Protein AF-A0A937BBV3-F1 (afdb_monomer)

Foldseek 3Di:
DVVVVVVVVVVVVVVVVVVVVVVVVVVVVVCVVCVVVVVVVVVVVCCCVPPNPNVVVVVCCVPPPVNVVVVVCVVVPPNVVVVPDDD

Radius of gyration: 30.43 Å; Cα contacts (8 Å, |Δi|>4): 12; chains: 1; bounding box: 70×35×81 Å

Mean predicted aligned error: 13.48 Å

Solvent-accessible surface area (backbone atoms only — not comparable to full-atom values): 4940 Å² total; per-residue (Å²): 114,72,68,59,52,53,54,52,51,52,53,50,52,52,50,51,53,52,50,50,55,51,51,56,51,49,52,55,49,51,51,61,74,41,40,68,60,52,49,53,52,52,49,52,53,50,43,56,73,77,36,42,74,63,44,55,50,49,57,52,61,72,72,32,64,69,57,51,50,51,53,51,41,69,70,32,60,67,62,44,53,61,70,69,51,84,132

Structure (mmCIF, N/CA/C/O backbone):
data_AF-A0A937BBV3-F1
#
_entry.id   AF-A0A937BBV3-F1
#
loop_
_atom_site.group_PDB
_atom_site.id
_atom_site.type_symbol
_atom_site.label_atom_id
_atom_site.label_alt_id
_atom_site.label_comp_id
_atom_site.label_asym_id
_atom_site.label_entity_id
_atom_site.label_seq_id
_atom_site.pdbx_PDB_ins_code
_atom_site.Cartn_x
_atom_site.Cartn_y
_atom_site.Cartn_z
_atom_site.occupancy
_atom_site.B_iso_or_equiv
_atom_site.auth_seq_id
_atom_site.auth_comp_id
_atom_site.auth_asym_id
_atom_site.auth_atom_id
_atom_s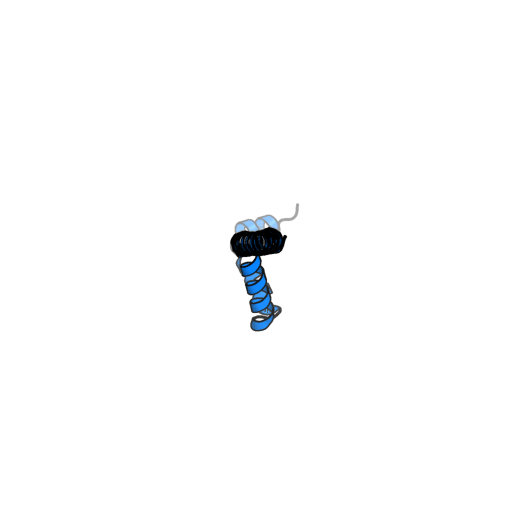ite.pdbx_PDB_model_num
ATOM 1 N N . MET A 1 1 ? 34.925 -4.112 -50.290 1.00 61.84 1 MET A N 1
ATOM 2 C CA . MET A 1 1 ? 33.492 -4.341 -49.969 1.00 61.84 1 MET A CA 1
ATOM 3 C C . MET A 1 1 ? 33.252 -5.120 -48.661 1.00 61.84 1 MET A C 1
ATOM 5 O O . MET A 1 1 ? 32.561 -4.599 -47.796 1.00 61.84 1 MET A O 1
ATOM 9 N N . LYS A 1 2 ? 33.854 -6.306 -48.441 1.00 66.94 2 LYS A N 1
ATOM 10 C CA . LYS A 1 2 ? 33.653 -7.128 -47.216 1.00 66.94 2 LYS A CA 1
ATOM 11 C C . LYS A 1 2 ? 34.010 -6.432 -45.881 1.00 66.94 2 LYS A C 1
ATOM 13 O O . LYS A 1 2 ? 33.306 -6.608 -44.893 1.00 66.94 2 LYS A O 1
ATOM 18 N N . SER A 1 3 ? 35.056 -5.598 -45.858 1.00 71.69 3 SER A N 1
ATOM 19 C CA . SER A 1 3 ? 35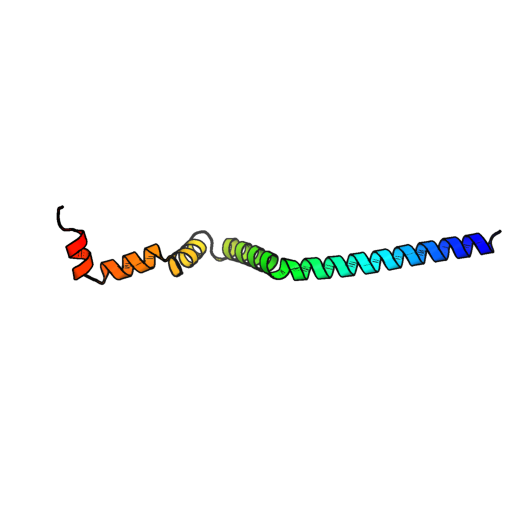.498 -4.848 -44.662 1.00 71.69 3 SER A CA 1
ATOM 20 C C . SER A 1 3 ? 34.449 -3.846 -44.146 1.00 71.69 3 SER A C 1
ATOM 22 O O . SER A 1 3 ? 34.196 -3.767 -42.944 1.00 71.69 3 SER A O 1
ATOM 24 N N . LEU A 1 4 ? 33.762 -3.143 -45.052 1.00 78.50 4 LEU A N 1
ATOM 25 C CA . LEU A 1 4 ? 32.731 -2.157 -44.701 1.00 78.50 4 LEU A CA 1
ATOM 26 C C . LEU A 1 4 ? 31.463 -2.822 -44.153 1.00 78.50 4 LEU A C 1
ATOM 28 O O . LEU A 1 4 ? 30.874 -2.333 -43.193 1.00 78.50 4 LEU A O 1
ATOM 32 N N . LEU A 1 5 ? 31.080 -3.977 -44.705 1.00 78.50 5 LEU A N 1
ATOM 33 C CA . LEU A 1 5 ? 29.970 -4.781 -44.189 1.00 78.50 5 LEU A CA 1
ATOM 34 C C . LEU A 1 5 ? 30.249 -5.308 -42.778 1.00 78.50 5 LEU A C 1
ATOM 36 O O . LEU A 1 5 ? 29.373 -5.218 -41.923 1.00 78.50 5 LEU A O 1
ATOM 40 N N . LYS A 1 6 ? 31.472 -5.782 -42.507 1.00 79.75 6 LYS A N 1
ATOM 41 C CA . LYS A 1 6 ? 31.864 -6.256 -41.171 1.00 79.75 6 LYS A CA 1
ATOM 42 C C . LYS A 1 6 ? 31.840 -5.121 -40.140 1.00 79.75 6 LYS A C 1
ATOM 44 O O . LYS A 1 6 ? 31.283 -5.302 -39.061 1.00 79.75 6 LYS A O 1
ATOM 49 N N . LYS A 1 7 ? 32.345 -3.934 -40.502 1.00 82.50 7 LYS A N 1
ATOM 50 C CA . LYS A 1 7 ? 32.246 -2.719 -39.670 1.00 82.50 7 LYS A CA 1
ATOM 51 C C . LYS A 1 7 ? 30.791 -2.319 -39.405 1.00 82.50 7 LYS A C 1
ATOM 53 O O . LYS A 1 7 ? 30.444 -2.006 -38.273 1.00 82.50 7 LYS A O 1
ATOM 58 N N . ARG A 1 8 ? 29.923 -2.394 -40.420 1.00 84.12 8 ARG A N 1
ATOM 59 C CA . ARG A 1 8 ? 28.495 -2.060 -40.293 1.00 84.12 8 ARG A CA 1
ATOM 60 C C . ARG A 1 8 ? 27.725 -3.050 -39.414 1.00 84.12 8 ARG A C 1
ATOM 62 O O . ARG A 1 8 ? 26.863 -2.628 -38.652 1.00 84.12 8 ARG A O 1
ATOM 69 N N . ILE A 1 9 ? 28.029 -4.347 -39.503 1.00 83.88 9 ILE A N 1
ATOM 70 C CA . ILE A 1 9 ? 27.441 -5.374 -38.624 1.00 83.88 9 ILE A CA 1
ATOM 71 C C . ILE A 1 9 ? 27.904 -5.152 -37.185 1.00 83.88 9 ILE A C 1
ATOM 73 O O . ILE A 1 9 ? 27.071 -5.101 -36.288 1.00 83.88 9 ILE A O 1
ATOM 77 N N . HIS A 1 10 ? 29.203 -4.939 -36.973 1.00 85.25 10 HIS A N 1
ATOM 78 C CA . HIS A 1 10 ? 29.752 -4.664 -35.648 1.00 85.25 10 HIS A CA 1
ATOM 79 C C . HIS A 1 10 ? 29.121 -3.419 -35.002 1.00 85.25 10 HIS A C 1
ATOM 81 O O . HIS A 1 10 ? 28.705 -3.475 -33.850 1.00 85.25 10 HIS A O 1
ATOM 87 N N . TRP A 1 11 ? 28.953 -2.332 -35.763 1.00 85.69 11 TRP A N 1
ATOM 88 C CA . TRP A 1 11 ? 28.298 -1.114 -35.275 1.00 85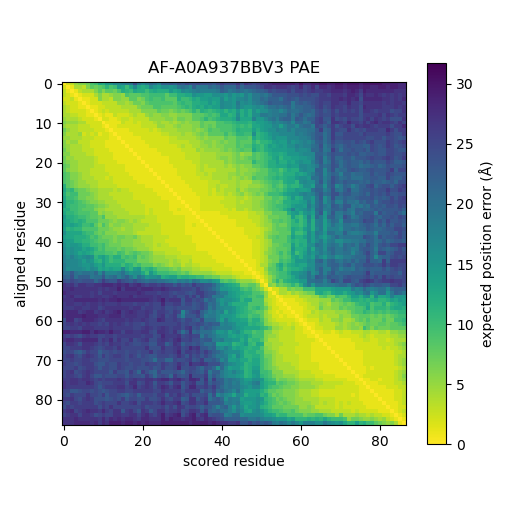.69 11 TRP A CA 1
ATOM 89 C C . TRP A 1 11 ? 26.838 -1.352 -34.865 1.00 85.69 11 TRP A C 1
ATOM 91 O O . TRP A 1 11 ? 26.396 -0.858 -33.832 1.00 85.69 11 TRP A O 1
ATOM 101 N N . ARG A 1 12 ? 26.092 -2.158 -35.632 1.00 89.69 12 ARG A N 1
ATOM 102 C CA . ARG A 1 12 ? 24.706 -2.517 -35.294 1.00 89.69 12 ARG A CA 1
ATOM 103 C C . ARG A 1 12 ? 24.616 -3.399 -34.053 1.00 89.69 12 ARG A C 1
ATOM 105 O O . ARG A 1 12 ? 23.733 -3.176 -33.238 1.00 89.69 12 ARG A O 1
ATOM 112 N N . VAL A 1 13 ? 25.518 -4.368 -33.899 1.00 91.56 13 VAL A N 1
ATOM 113 C CA . VAL A 1 13 ? 25.580 -5.207 -32.690 1.00 91.56 13 VAL A CA 1
ATOM 114 C C . VAL A 1 13 ? 25.860 -4.335 -31.467 1.00 91.56 13 VAL A C 1
ATOM 116 O O . VAL A 1 13 ? 25.114 -4.397 -30.498 1.00 91.56 13 VAL A O 1
ATOM 119 N N . HIS A 1 14 ? 26.831 -3.425 -31.564 1.00 93.06 14 HIS A N 1
ATOM 120 C CA . HIS A 1 14 ? 27.133 -2.481 -30.491 1.00 93.06 14 HIS A CA 1
ATOM 121 C C . HIS A 1 14 ? 25.937 -1.579 -30.135 1.00 93.06 14 HIS A C 1
ATOM 123 O O . HIS A 1 14 ? 25.653 -1.365 -28.962 1.00 93.06 14 HIS A O 1
ATOM 129 N N . GLN A 1 15 ? 25.196 -1.075 -31.128 1.00 93.06 15 GLN A N 1
ATOM 130 C CA . GLN A 1 15 ? 23.975 -0.292 -30.889 1.00 93.06 15 GLN A CA 1
ATOM 131 C C . GLN A 1 15 ? 22.890 -1.107 -30.174 1.00 93.06 15 GLN A C 1
ATOM 133 O O . GLN A 1 15 ? 22.242 -0.599 -29.261 1.00 93.06 15 GLN A O 1
ATOM 138 N N . VAL A 1 16 ? 22.705 -2.374 -30.555 1.00 94.75 16 VAL A N 1
ATOM 139 C CA . VAL A 1 16 ? 21.759 -3.277 -29.884 1.00 94.75 16 VAL A CA 1
ATOM 140 C C . VAL A 1 16 ? 22.166 -3.504 -28.430 1.00 94.75 16 VAL A C 1
ATOM 142 O O . VAL A 1 16 ? 21.307 -3.467 -27.552 1.00 94.75 16 VAL A O 1
ATOM 145 N N . ASP A 1 17 ? 23.454 -3.687 -28.156 1.00 96.12 17 ASP A N 1
ATOM 146 C CA . ASP A 1 17 ? 23.944 -3.887 -26.791 1.00 96.12 17 ASP A CA 1
ATOM 147 C C . ASP A 1 17 ? 23.791 -2.621 -25.933 1.00 96.12 17 ASP A C 1
ATOM 149 O O . ASP A 1 17 ? 23.375 -2.708 -24.777 1.00 96.12 17 ASP A O 1
ATOM 153 N N . GLN A 1 18 ? 24.011 -1.433 -26.508 1.00 95.94 18 GLN A N 1
ATOM 154 C CA . GLN A 1 18 ? 23.733 -0.163 -25.828 1.00 95.94 18 GLN A CA 1
ATOM 155 C C . GLN A 1 18 ? 22.244 0.008 -25.504 1.00 95.94 18 GLN A C 1
ATOM 157 O O . GLN A 1 18 ? 21.901 0.390 -24.386 1.00 95.94 18 GLN A O 1
ATOM 162 N N . LEU A 1 19 ? 21.351 -0.312 -26.445 1.00 94.81 19 LEU A N 1
ATOM 163 C CA . LEU A 1 19 ? 19.905 -0.245 -26.212 1.00 94.81 19 LEU A CA 1
ATOM 164 C C . LEU A 1 19 ? 19.463 -1.229 -25.126 1.00 94.81 19 LEU A C 1
ATOM 166 O O . LEU A 1 19 ? 18.670 -0.861 -24.262 1.00 94.81 19 LEU A O 1
ATOM 170 N N . LYS A 1 20 ? 20.009 -2.450 -25.115 1.00 95.88 20 LYS A N 1
ATOM 171 C CA . LYS A 1 20 ? 19.750 -3.423 -24.044 1.00 95.88 20 LYS A CA 1
ATOM 172 C C . LYS A 1 20 ? 20.165 -2.880 -22.680 1.00 95.88 20 LYS A C 1
ATOM 174 O O . LYS A 1 20 ? 19.384 -2.971 -21.741 1.00 95.88 20 LYS A O 1
ATOM 179 N N . ALA A 1 21 ? 21.352 -2.283 -22.576 1.00 96.12 21 ALA A N 1
ATOM 180 C CA . ALA A 1 21 ? 21.829 -1.713 -21.318 1.00 96.12 21 ALA A CA 1
ATOM 181 C C . ALA A 1 21 ? 20.908 -0.594 -20.801 1.00 96.12 21 ALA A C 1
ATOM 183 O O . ALA A 1 21 ? 20.618 -0.537 -19.606 1.00 96.12 21 ALA A O 1
ATOM 184 N N . VAL A 1 22 ? 20.406 0.261 -21.698 1.00 96.06 22 VAL A N 1
ATOM 185 C CA . VAL A 1 22 ? 19.424 1.299 -21.347 1.00 96.06 22 VAL A CA 1
ATOM 186 C C . VAL A 1 22 ? 18.120 0.670 -20.860 1.00 96.06 22 VAL A C 1
ATOM 188 O O . VAL A 1 22 ? 17.632 1.046 -19.801 1.00 96.06 22 VAL A O 1
ATOM 191 N N . VAL A 1 23 ? 17.587 -0.322 -21.576 1.00 95.88 23 VAL A N 1
ATOM 192 C CA . VAL A 1 23 ? 16.340 -1.002 -21.192 1.00 95.88 23 VAL A CA 1
ATOM 193 C C . VAL A 1 23 ? 16.454 -1.660 -19.815 1.00 95.88 23 VAL A C 1
ATOM 195 O O . VAL A 1 23 ? 15.549 -1.511 -19.000 1.00 95.88 23 VAL A O 1
ATOM 198 N N . GLU A 1 24 ? 17.551 -2.358 -19.526 1.00 95.88 24 GLU A N 1
ATOM 199 C CA . GLU A 1 24 ? 17.745 -2.999 -18.219 1.00 95.88 24 GLU A CA 1
ATOM 200 C C . GLU A 1 24 ? 17.878 -1.975 -17.085 1.00 95.88 24 GLU A C 1
ATOM 202 O O . GLU A 1 24 ? 17.304 -2.158 -16.009 1.00 95.88 24 GLU A O 1
ATOM 207 N N . LYS A 1 25 ? 18.559 -0.851 -17.337 1.00 96.00 25 LYS A N 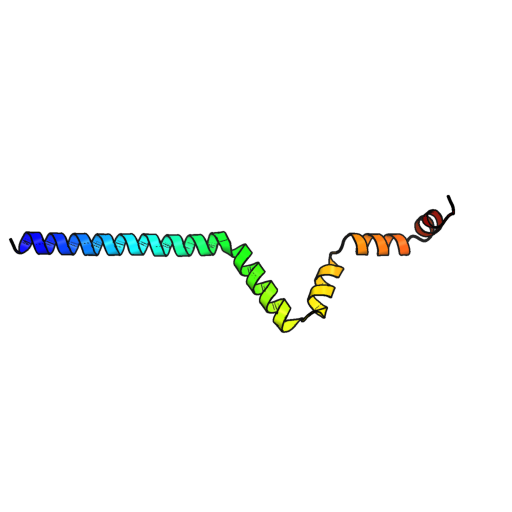1
ATOM 208 C CA . LYS A 1 25 ? 18.637 0.255 -16.378 1.00 96.00 25 LYS A CA 1
ATOM 209 C C . LYS A 1 25 ? 17.259 0.858 -16.097 1.00 96.00 25 LYS A C 1
ATOM 211 O O . LYS A 1 25 ? 16.914 1.063 -14.934 1.00 96.00 25 LYS A O 1
ATOM 216 N N . GLU A 1 26 ? 16.480 1.131 -17.141 1.00 95.81 26 GLU A N 1
ATOM 217 C CA . GLU A 1 26 ? 15.137 1.695 -16.997 1.00 95.81 26 GLU A CA 1
ATOM 218 C C . GLU A 1 26 ? 14.219 0.733 -16.245 1.00 95.81 26 GLU A C 1
ATOM 220 O O . GLU A 1 26 ? 13.571 1.148 -15.290 1.00 95.81 26 GLU A O 1
ATOM 225 N N . LYS A 1 27 ? 14.235 -0.567 -16.566 1.00 93.62 27 LYS A N 1
ATOM 226 C CA . LYS A 1 27 ? 13.483 -1.582 -15.808 1.00 93.62 27 LYS A CA 1
ATOM 227 C C . LYS A 1 27 ? 13.809 -1.542 -14.315 1.00 93.62 27 LYS A C 1
ATOM 229 O O . LYS A 1 27 ? 12.896 -1.501 -13.495 1.00 93.62 27 LYS A O 1
ATOM 234 N N . ALA A 1 28 ? 15.093 -1.525 -13.959 1.00 93.19 28 ALA A N 1
ATOM 235 C CA . ALA A 1 28 ? 15.513 -1.465 -12.561 1.00 93.19 28 ALA A CA 1
ATOM 236 C C . ALA A 1 28 ? 15.053 -0.167 -11.873 1.00 93.19 28 ALA A C 1
ATOM 238 O O . ALA A 1 28 ? 14.596 -0.198 -10.729 1.00 93.19 28 ALA A O 1
ATOM 239 N N . SER A 1 29 ? 15.122 0.966 -12.578 1.00 94.50 29 SER A N 1
ATOM 240 C CA . SER A 1 29 ? 14.623 2.247 -12.074 1.00 94.50 29 SER A CA 1
ATOM 241 C C . SER A 1 29 ? 13.108 2.242 -11.870 1.00 94.50 29 SER A C 1
ATOM 243 O O . SER A 1 29 ? 12.643 2.718 -10.840 1.00 94.50 29 SER A O 1
ATOM 245 N N . GLN A 1 30 ? 12.342 1.666 -12.799 1.00 93.94 30 GLN A N 1
ATOM 246 C CA . GLN A 1 30 ? 10.884 1.549 -12.698 1.00 93.94 30 GLN A CA 1
ATOM 247 C C . GLN A 1 30 ? 10.475 0.677 -11.506 1.00 93.94 30 GLN A C 1
ATOM 249 O O . GLN A 1 30 ? 9.630 1.078 -10.711 1.00 93.94 30 GLN A O 1
ATOM 254 N N . VAL A 1 31 ? 11.128 -0.472 -11.304 1.00 92.19 31 VAL A N 1
ATOM 255 C CA . VAL A 1 31 ? 10.875 -1.320 -10.125 1.00 92.19 31 VAL A CA 1
ATOM 256 C C . VAL A 1 31 ? 11.139 -0.5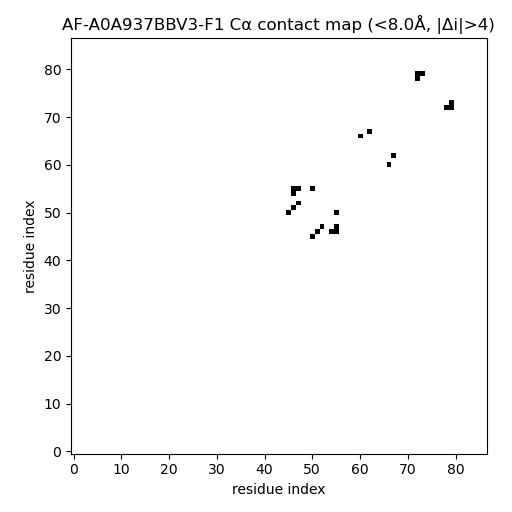54 -8.829 1.00 92.19 31 VAL A C 1
ATOM 258 O O . 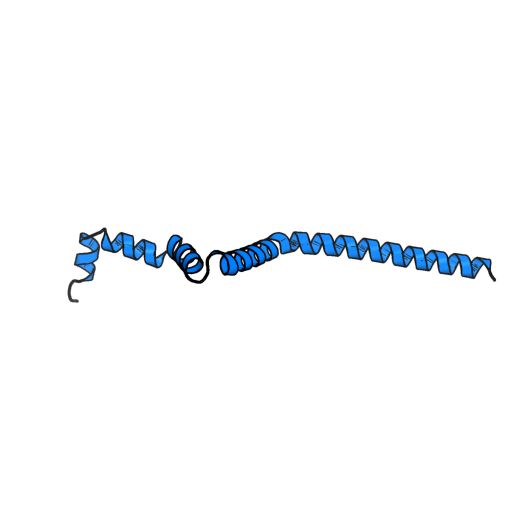VAL A 1 31 ? 10.327 -0.618 -7.912 1.00 92.19 31 VAL A O 1
ATOM 261 N N . LYS A 1 32 ? 12.232 0.212 -8.759 1.00 93.81 32 LYS A N 1
ATOM 262 C CA . LYS A 1 32 ? 12.551 1.026 -7.580 1.00 93.81 32 LYS A CA 1
ATOM 263 C C . LYS A 1 32 ? 11.561 2.178 -7.377 1.00 93.81 32 LYS A C 1
ATOM 265 O O . LYS A 1 32 ? 11.162 2.457 -6.254 1.00 93.81 32 LYS A O 1
ATOM 270 N N . GLN A 1 33 ? 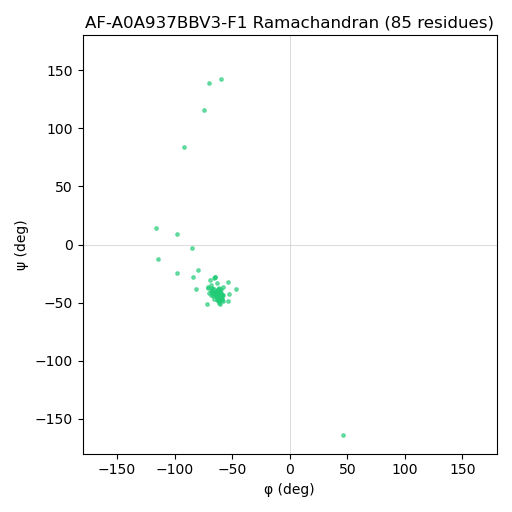11.151 2.841 -8.456 1.00 96.44 33 GLN A N 1
ATOM 271 C CA . GLN A 1 33 ? 10.172 3.929 -8.423 1.00 96.44 33 GLN A CA 1
ATOM 272 C C . GLN A 1 33 ? 8.813 3.450 -7.897 1.00 96.44 33 GLN A C 1
ATOM 274 O O . GLN A 1 33 ? 8.173 4.155 -7.120 1.00 96.44 33 GLN A O 1
ATOM 279 N N . HIS A 1 34 ? 8.409 2.238 -8.279 1.00 96.00 34 HIS A N 1
ATOM 280 C CA . HIS A 1 34 ? 7.135 1.632 -7.898 1.00 96.00 34 HIS A CA 1
ATOM 281 C C . HIS A 1 34 ? 7.245 0.666 -6.710 1.00 96.00 34 HIS A C 1
ATOM 283 O O . HIS A 1 34 ? 6.268 -0.002 -6.377 1.00 96.00 34 HIS A O 1
ATOM 289 N N . GLU A 1 35 ? 8.394 0.600 -6.030 1.00 94.31 35 GLU A N 1
ATOM 290 C CA . GLU A 1 35 ? 8.653 -0.354 -4.943 1.00 94.31 35 GLU A CA 1
ATOM 291 C C . GLU A 1 35 ? 7.559 -0.306 -3.868 1.00 94.31 35 GLU A C 1
ATOM 293 O O . GLU A 1 35 ? 7.053 -1.343 -3.445 1.00 94.31 35 GLU A O 1
ATOM 298 N N . LYS A 1 36 ? 7.122 0.902 -3.494 1.00 93.44 36 LYS A N 1
ATOM 299 C CA . LYS A 1 36 ? 6.049 1.111 -2.515 1.00 93.44 36 LYS A CA 1
ATOM 300 C C . LYS A 1 36 ? 4.709 0.528 -2.974 1.00 93.44 36 LYS A C 1
ATOM 302 O O . LYS A 1 36 ? 4.022 -0.122 -2.193 1.00 93.44 36 LYS A O 1
ATOM 307 N N . GLU A 1 37 ? 4.321 0.762 -4.224 1.00 94.75 37 GLU A N 1
ATOM 308 C CA . GLU A 1 37 ? 3.058 0.260 -4.785 1.00 94.75 37 GLU A CA 1
ATOM 309 C C . GLU A 1 37 ? 3.085 -1.265 -4.926 1.00 94.75 37 GLU A C 1
ATOM 311 O O . GLU A 1 37 ? 2.103 -1.936 -4.601 1.00 94.75 37 GLU A O 1
ATOM 316 N N . ILE A 1 38 ? 4.232 -1.809 -5.343 1.00 95.75 38 ILE A N 1
ATOM 317 C CA . ILE A 1 38 ? 4.484 -3.249 -5.442 1.00 95.75 38 ILE A CA 1
ATOM 318 C C . ILE A 1 38 ? 4.377 -3.896 -4.059 1.00 95.75 38 ILE A C 1
ATOM 320 O O . ILE A 1 38 ? 3.655 -4.879 -3.904 1.00 95.75 38 ILE A O 1
ATOM 324 N N . GLN A 1 39 ? 5.035 -3.328 -3.044 1.00 94.31 39 GLN A N 1
ATOM 325 C CA . GLN A 1 39 ? 4.954 -3.816 -1.667 1.00 94.31 39 GLN A CA 1
ATOM 326 C C . GLN A 1 39 ? 3.511 -3.816 -1.168 1.00 94.31 39 GLN A C 1
ATOM 328 O O . GLN A 1 39 ? 3.043 -4.849 -0.704 1.00 94.31 39 GLN A O 1
ATOM 333 N N . GLN A 1 40 ? 2.771 -2.719 -1.348 1.00 88.81 40 GLN A N 1
ATOM 334 C CA . GLN A 1 40 ? 1.364 -2.640 -0.948 1.00 88.81 40 GLN A CA 1
ATOM 335 C C . GLN A 1 40 ? 0.473 -3.652 -1.682 1.00 88.81 40 GLN A C 1
ATOM 337 O O . GLN A 1 40 ? -0.467 -4.188 -1.096 1.00 88.81 40 GLN A O 1
ATOM 342 N N . ALA A 1 41 ? 0.729 -3.911 -2.967 1.00 93.88 41 ALA A N 1
ATOM 343 C CA . ALA A 1 41 ? -0.006 -4.918 -3.726 1.00 93.88 41 ALA A CA 1
ATOM 344 C C . ALA A 1 41 ? 0.272 -6.334 -3.203 1.00 93.88 41 ALA A C 1
ATOM 346 O O . ALA A 1 41 ? -0.670 -7.098 -3.000 1.00 93.88 41 ALA A O 1
ATOM 347 N N . ILE A 1 42 ? 1.539 -6.656 -2.922 1.00 92.19 42 ILE A N 1
ATOM 348 C CA . ILE A 1 42 ? 1.944 -7.936 -2.327 1.00 92.19 42 ILE A CA 1
ATOM 349 C C . ILE A 1 42 ? 1.347 -8.089 -0.924 1.00 92.19 42 ILE A C 1
ATOM 351 O O . ILE A 1 42 ? 0.818 -9.147 -0.602 1.00 92.19 42 ILE A O 1
ATOM 355 N N . GLU A 1 43 ? 1.375 -7.037 -0.105 1.00 85.69 43 GLU A N 1
ATOM 356 C CA . GLU A 1 43 ? 0.781 -7.034 1.234 1.00 85.69 43 GLU A CA 1
ATOM 357 C C . GLU A 1 43 ? -0.717 -7.327 1.174 1.00 85.69 43 GLU A C 1
ATOM 359 O O . GLU A 1 43 ? -1.196 -8.205 1.885 1.00 85.69 43 GLU A O 1
ATOM 364 N N . ARG A 1 44 ? -1.455 -6.657 0.279 1.00 81.56 44 ARG A N 1
ATOM 365 C CA . ARG A 1 44 ? -2.886 -6.926 0.063 1.00 81.56 44 ARG A CA 1
ATOM 366 C C . ARG A 1 44 ? -3.138 -8.367 -0.362 1.00 81.56 44 ARG A C 1
ATOM 368 O O . ARG A 1 44 ? -4.050 -8.997 0.166 1.00 81.56 44 ARG A O 1
ATOM 375 N N . GLU A 1 45 ? -2.327 -8.898 -1.271 1.00 84.44 45 GLU A N 1
ATOM 376 C CA . GLU A 1 45 ? -2.453 -10.278 -1.740 1.00 84.44 45 GLU A CA 1
ATOM 377 C C . GLU A 1 45 ? -2.200 -11.281 -0.602 1.00 84.44 45 GLU A C 1
ATOM 379 O O . GLU A 1 45 ? -2.986 -12.207 -0.404 1.00 84.44 45 GLU A O 1
ATOM 384 N N . ILE A 1 46 ? -1.157 -11.061 0.207 1.00 82.81 46 ILE A N 1
ATOM 385 C CA . ILE A 1 46 ? -0.850 -11.862 1.400 1.00 82.81 46 ILE A CA 1
ATOM 386 C C . ILE A 1 46 ? -1.998 -11.765 2.410 1.00 82.81 46 ILE A C 1
ATOM 388 O O . IL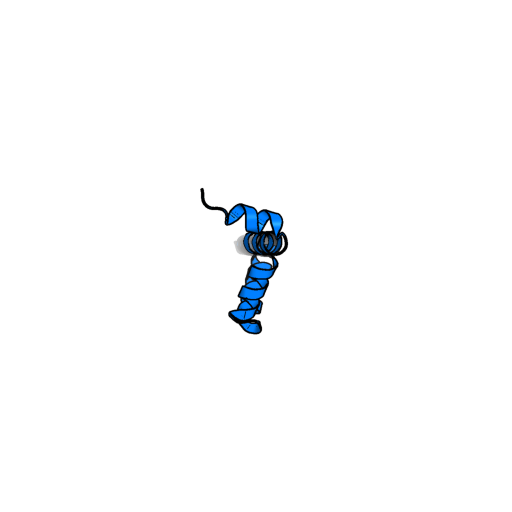E A 1 46 ? -2.491 -12.790 2.875 1.00 82.81 46 ILE A O 1
ATOM 392 N N . LEU A 1 47 ? -2.473 -10.560 2.726 1.00 73.12 47 LEU A N 1
ATOM 393 C CA . LEU A 1 47 ? -3.583 -10.361 3.657 1.00 73.12 47 LEU A CA 1
ATOM 394 C C . LEU A 1 47 ? -4.857 -11.062 3.169 1.00 73.12 47 LEU A C 1
ATOM 396 O O . LEU A 1 47 ? -5.496 -11.761 3.951 1.00 73.12 47 LEU A O 1
ATOM 400 N N . SER A 1 48 ? -5.184 -10.971 1.877 1.00 69.50 48 SER A N 1
ATOM 401 C CA . SER A 1 48 ? -6.347 -11.664 1.309 1.00 69.50 48 SER A CA 1
ATOM 402 C C . SER A 1 48 ? -6.265 -13.188 1.485 1.00 69.50 48 SER A C 1
ATOM 404 O O . SER A 1 48 ? -7.265 -13.826 1.809 1.00 69.50 48 SER A O 1
ATOM 406 N N . ARG A 1 49 ? -5.060 -13.764 1.352 1.00 72.31 49 ARG A N 1
ATOM 407 C CA . ARG A 1 49 ? -4.811 -15.213 1.414 1.00 72.31 49 ARG A CA 1
ATOM 408 C C . ARG A 1 49 ? -4.715 -15.757 2.835 1.00 72.31 49 ARG A C 1
ATOM 410 O O . ARG A 1 49 ? -5.176 -16.866 3.084 1.00 72.31 49 ARG A O 1
ATOM 417 N N . TYR A 1 50 ? -4.100 -15.010 3.750 1.00 57.94 50 TYR A N 1
ATOM 418 C CA . TYR A 1 50 ? -3.814 -15.483 5.110 1.00 57.94 50 TYR A CA 1
ATOM 419 C C . TYR A 1 50 ? -4.838 -15.032 6.150 1.00 57.94 50 TYR A C 1
ATOM 421 O O . TYR A 1 50 ? -4.983 -15.694 7.175 1.00 57.94 50 TYR A O 1
ATOM 429 N N . TYR A 1 51 ? -5.545 -13.928 5.910 1.00 53.53 51 TYR A N 1
ATOM 430 C CA . TYR A 1 51 ? -6.437 -13.338 6.908 1.00 53.53 51 TYR A CA 1
ATOM 431 C C . TYR A 1 51 ? -7.923 -13.373 6.547 1.00 53.53 51 TYR A C 1
ATOM 433 O O . TYR A 1 51 ? -8.748 -13.139 7.443 1.00 53.53 51 TYR A O 1
ATOM 441 N N . PHE A 1 52 ? -8.269 -13.678 5.288 1.00 65.06 52 PHE A N 1
ATOM 442 C CA . PHE A 1 52 ? -9.643 -13.602 4.772 1.00 65.06 52 PHE A CA 1
ATOM 443 C C . PHE A 1 52 ? -10.341 -12.272 5.191 1.00 65.06 52 PHE A C 1
ATOM 445 O O . PHE A 1 52 ? -9.690 -11.311 5.613 1.00 65.06 52 PHE A O 1
ATOM 452 N N . GLU A 1 53 ? -11.670 -12.190 5.083 1.00 54.97 53 GLU A N 1
ATOM 453 C CA . GLU A 1 53 ? -12.507 -11.047 5.511 1.00 54.97 53 GLU A CA 1
ATOM 454 C C . GLU A 1 53 ? -12.160 -10.535 6.928 1.00 54.97 53 GLU A C 1
ATOM 456 O O . GLU A 1 53 ? -12.105 -9.334 7.190 1.00 54.97 53 GLU A O 1
ATOM 461 N N . THR A 1 54 ? -11.854 -11.440 7.861 1.00 62.91 54 THR A N 1
ATOM 462 C CA . THR A 1 54 ? -11.715 -11.115 9.288 1.00 62.91 54 THR A CA 1
ATOM 463 C C . THR A 1 54 ? -10.477 -10.302 9.658 1.00 62.91 54 THR A C 1
ATOM 465 O O . THR A 1 54 ? -10.565 -9.466 10.559 1.00 62.91 54 THR A O 1
ATOM 468 N N . GLY A 1 55 ? -9.316 -10.519 9.031 1.00 63.88 55 GLY A N 1
ATOM 469 C CA . GLY A 1 55 ? -8.131 -9.713 9.360 1.00 63.88 55 GLY A CA 1
ATOM 470 C C . GLY A 1 55 ? -8.079 -8.385 8.610 1.00 63.88 55 GLY A C 1
ATOM 471 O O . GLY A 1 55 ? -7.576 -7.414 9.172 1.00 63.88 55 GLY A O 1
ATOM 472 N N . LEU A 1 56 ? -8.675 -8.305 7.414 1.00 63.59 56 LEU A N 1
ATOM 473 C CA . LEU A 1 56 ? -8.877 -7.032 6.718 1.00 63.59 56 LEU A CA 1
ATOM 474 C C . LEU A 1 56 ? -9.786 -6.109 7.541 1.00 63.59 56 LEU A C 1
ATOM 476 O O . LEU A 1 56 ? -9.407 -4.974 7.824 1.00 63.59 56 LEU A O 1
ATOM 480 N N . VAL A 1 57 ? -10.917 -6.638 8.021 1.00 66.62 57 VAL A N 1
ATOM 481 C CA . VAL A 1 57 ? -11.838 -5.920 8.912 1.00 66.62 57 VAL A CA 1
ATOM 482 C C . VAL A 1 57 ? -11.143 -5.520 10.218 1.00 66.62 57 VAL A C 1
ATOM 484 O O . VAL A 1 57 ? -11.225 -4.367 10.622 1.00 66.62 57 VAL A O 1
ATOM 487 N N . ARG A 1 58 ? -10.371 -6.409 10.864 1.00 68.06 58 ARG A N 1
ATOM 488 C CA . ARG A 1 58 ? -9.616 -6.045 12.084 1.00 68.06 58 ARG A CA 1
ATOM 489 C C . ARG A 1 58 ? -8.567 -4.961 11.843 1.00 68.06 58 ARG A C 1
ATOM 491 O O . ARG A 1 58 ? -8.374 -4.120 12.714 1.00 68.06 58 ARG A O 1
ATOM 498 N N . HIS A 1 59 ? -7.878 -4.978 10.703 1.00 71.69 59 HIS A N 1
ATOM 499 C CA . HIS A 1 59 ? -6.899 -3.948 10.360 1.00 71.69 59 HIS A CA 1
ATOM 500 C C . HIS A 1 59 ? -7.572 -2.595 10.101 1.00 71.69 59 HIS A C 1
ATOM 502 O O . HIS A 1 59 ? -7.094 -1.578 10.597 1.00 71.69 59 HIS A O 1
ATOM 508 N N . GLN A 1 60 ? -8.684 -2.589 9.362 1.00 70.25 60 GLN A N 1
ATOM 509 C CA . GLN A 1 60 ? -9.473 -1.383 9.105 1.00 70.25 60 GLN A CA 1
ATOM 510 C C . GLN A 1 60 ? -10.013 -0.792 10.412 1.00 70.25 60 GLN A C 1
ATOM 512 O O . GLN A 1 60 ? -9.734 0.364 10.704 1.00 70.25 60 GLN A O 1
ATOM 517 N N . LEU A 1 61 ? -10.653 -1.609 11.255 1.00 77.12 61 LEU A N 1
ATOM 518 C CA . LEU A 1 61 ? -11.202 -1.173 12.543 1.00 77.12 61 LEU A CA 1
ATOM 519 C C . LEU A 1 61 ? -10.122 -0.718 13.539 1.00 77.12 61 LEU A C 1
ATOM 521 O O . LEU A 1 61 ? -10.392 0.122 14.390 1.00 77.12 61 LEU A O 1
ATOM 525 N N . LYS A 1 62 ? -8.888 -1.240 13.461 1.00 80.06 62 LYS A N 1
ATOM 526 C CA . LYS A 1 62 ? -7.802 -0.854 14.382 1.00 80.06 62 LYS A CA 1
ATOM 527 C C . LYS A 1 62 ? -7.416 0.625 14.265 1.00 80.06 62 LYS A C 1
ATOM 529 O O . LYS A 1 62 ? -7.017 1.210 15.268 1.00 80.06 62 LYS A O 1
ATOM 534 N N . ASN A 1 63 ? -7.503 1.200 13.066 1.00 79.81 63 ASN A N 1
ATOM 535 C CA . ASN A 1 63 ? -7.086 2.577 12.786 1.00 79.81 63 ASN A CA 1
ATOM 536 C C . ASN A 1 63 ? -8.260 3.470 12.349 1.00 79.81 63 ASN A C 1
ATOM 538 O O . ASN A 1 63 ? -8.028 4.541 11.792 1.00 79.81 63 ASN A O 1
ATOM 542 N N . ASP A 1 64 ? -9.498 3.022 12.556 1.00 86.25 64 ASP A N 1
ATOM 543 C CA . ASP A 1 64 ? -10.697 3.757 12.171 1.00 86.25 64 ASP A CA 1
ATOM 544 C C . ASP A 1 64 ? -10.934 4.933 13.146 1.00 86.25 64 ASP A C 1
ATOM 546 O O . ASP A 1 64 ? -11.143 4.704 14.346 1.00 86.25 64 ASP A O 1
ATOM 550 N N . PRO A 1 65 ? -10.874 6.192 12.669 1.00 89.00 65 PRO A N 1
ATOM 551 C CA . PRO A 1 65 ? -11.045 7.363 13.523 1.00 89.00 65 PRO A CA 1
ATOM 552 C C . PRO A 1 65 ? -12.483 7.519 14.037 1.00 89.00 65 PRO A C 1
ATOM 554 O O . PRO A 1 65 ? -12.673 8.014 15.146 1.00 89.00 65 PRO A O 1
ATOM 557 N N . GLU A 1 66 ? -13.487 7.075 13.279 1.00 89.44 66 GLU A N 1
ATOM 558 C CA . GLU A 1 66 ? -14.900 7.143 13.667 1.00 89.44 66 GLU A CA 1
ATOM 559 C C . GLU A 1 66 ? -15.175 6.153 14.799 1.00 89.44 66 GLU A C 1
ATOM 561 O O . GLU A 1 66 ? -15.828 6.488 15.789 1.00 89.44 66 GLU A O 1
ATOM 566 N N . LEU A 1 67 ? -14.602 4.949 14.706 1.00 86.44 67 LEU A N 1
ATOM 567 C CA . LEU A 1 67 ? -14.680 3.960 15.777 1.00 86.44 67 LEU A CA 1
ATOM 568 C C . LEU A 1 67 ? -13.947 4.426 17.041 1.00 86.44 67 LEU A C 1
ATOM 570 O O . LEU A 1 67 ? -14.446 4.224 18.150 1.00 86.44 67 LEU A O 1
ATOM 574 N N . ALA A 1 68 ? -12.772 5.042 16.893 1.00 91.50 68 ALA A N 1
ATOM 575 C CA . ALA A 1 68 ? -12.015 5.572 18.023 1.00 91.50 68 ALA A CA 1
ATOM 576 C C . ALA A 1 68 ? -12.808 6.654 18.774 1.00 91.50 68 ALA A C 1
ATOM 578 O O . ALA A 1 68 ? -12.903 6.604 20.004 1.00 91.50 68 ALA A O 1
ATOM 579 N N . GLU A 1 69 ? -13.427 7.575 18.036 1.00 93.06 69 GLU A N 1
ATOM 580 C CA . GLU A 1 69 ? -14.263 8.633 18.599 1.00 93.06 69 GLU A CA 1
ATOM 581 C C . GLU A 1 69 ? -15.529 8.067 19.249 1.00 93.06 69 GLU A C 1
ATOM 583 O O . GLU A 1 69 ? -15.860 8.432 20.374 1.00 93.06 69 GLU A O 1
ATOM 588 N N . ALA A 1 70 ? -16.190 7.093 18.616 1.00 91.44 70 ALA A N 1
ATOM 589 C CA . ALA A 1 70 ? -17.345 6.417 19.203 1.00 91.44 70 ALA A CA 1
ATOM 590 C C . ALA A 1 70 ? -16.991 5.726 20.532 1.00 91.44 70 ALA A C 1
ATOM 592 O O . ALA A 1 70 ? -17.734 5.833 21.507 1.00 91.44 70 ALA A O 1
ATOM 593 N N . ILE A 1 71 ? -15.837 5.051 20.609 1.00 91.44 71 ILE A N 1
ATOM 594 C CA . ILE A 1 71 ? -15.346 4.445 21.856 1.00 91.44 71 ILE A CA 1
ATOM 595 C C . ILE A 1 71 ? -15.046 5.521 22.909 1.00 91.44 71 ILE A C 1
ATOM 597 O O . ILE A 1 71 ? -15.348 5.313 24.086 1.00 91.44 71 ILE A O 1
ATOM 601 N N . SER A 1 72 ? -14.444 6.643 22.508 1.00 94.38 72 SER A N 1
ATOM 602 C CA . SER A 1 72 ? -14.162 7.779 23.393 1.00 94.38 72 SER A CA 1
ATOM 603 C C . SER A 1 72 ? -15.453 8.353 23.983 1.00 94.38 72 SER A C 1
ATOM 605 O O . SER A 1 72 ? -15.601 8.417 25.205 1.00 94.38 72 SER A O 1
ATOM 607 N N . LEU A 1 73 ? -16.434 8.643 23.126 1.00 94.81 73 LEU A N 1
ATOM 608 C CA . LEU A 1 73 ? -17.743 9.165 23.501 1.00 94.81 73 LEU A CA 1
ATOM 609 C C . LEU A 1 73 ? -18.491 8.209 24.438 1.00 94.81 73 LEU A C 1
ATOM 611 O O . LEU A 1 73 ? -19.004 8.635 25.466 1.00 94.81 73 LEU A O 1
ATOM 615 N N . LEU A 1 74 ? -18.513 6.905 24.136 1.00 92.94 74 LEU A N 1
ATOM 616 C CA . LEU A 1 74 ? -19.172 5.902 24.984 1.00 92.94 74 LEU A CA 1
ATOM 617 C C . LEU A 1 74 ? -18.512 5.752 26.363 1.00 92.94 74 LEU A C 1
ATOM 619 O O . LEU A 1 74 ? -19.183 5.381 27.324 1.00 92.94 74 LEU A O 1
ATOM 623 N N . LYS A 1 75 ? -17.207 6.029 26.480 1.00 94.75 75 LYS A N 1
ATOM 624 C CA . LYS A 1 75 ? -16.503 6.071 27.773 1.00 94.75 75 LYS A CA 1
ATOM 625 C C . LYS A 1 75 ? -16.734 7.383 28.520 1.00 94.75 75 LYS A C 1
ATOM 627 O O . LYS A 1 75 ? -16.587 7.412 29.742 1.00 94.75 75 LYS A O 1
ATOM 632 N N . ASN A 1 76 ? -17.101 8.449 27.816 1.00 95.50 76 ASN A N 1
ATOM 633 C CA . ASN A 1 76 ? -17.452 9.729 28.404 1.00 95.50 76 ASN A CA 1
ATOM 634 C C . ASN A 1 76 ? -18.963 9.810 28.666 1.00 95.50 76 ASN A C 1
ATOM 636 O O . ASN A 1 76 ? -19.731 10.384 27.896 1.00 95.50 76 ASN A O 1
ATOM 640 N N . GLN A 1 77 ? -19.389 9.261 29.807 1.00 90.94 77 GLN A N 1
ATOM 641 C CA . GLN A 1 77 ? -20.799 9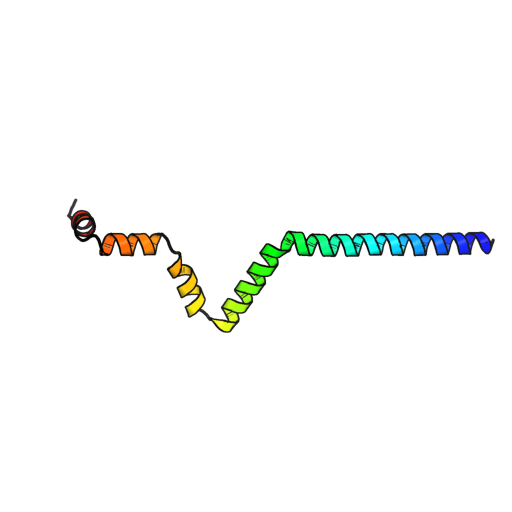.230 30.210 1.00 90.94 77 GLN A CA 1
ATOM 642 C C . GLN A 1 77 ? -21.456 10.622 30.198 1.00 90.94 77 GLN A C 1
ATOM 644 O O . GLN A 1 77 ? -22.654 10.736 29.937 1.00 90.94 77 GLN A O 1
ATOM 649 N N . GLN A 1 78 ? -20.691 11.676 30.488 1.00 93.94 78 GLN A N 1
ATOM 650 C CA . GLN A 1 78 ? -21.195 13.042 30.582 1.00 93.94 78 GLN A CA 1
ATOM 651 C C . GLN A 1 78 ? -21.537 13.601 29.194 1.00 93.94 78 GLN A C 1
ATOM 653 O O . GLN A 1 78 ? -22.666 14.042 28.981 1.00 93.94 78 GLN A O 1
ATOM 658 N N . GLU A 1 79 ? -20.606 13.505 28.241 1.00 92.00 79 GLU A N 1
ATOM 659 C CA . GLU A 1 79 ? -20.838 13.890 26.841 1.00 92.00 79 GLU A CA 1
ATOM 660 C C . GLU A 1 79 ? -21.903 13.016 26.182 1.00 92.00 79 GLU A C 1
ATOM 662 O O . GLU A 1 79 ? -22.805 13.535 25.526 1.00 92.00 79 GLU A O 1
ATOM 667 N N . TYR A 1 80 ? -21.862 11.704 26.418 1.00 93.38 80 TYR A N 1
ATOM 668 C CA . TYR A 1 80 ? -22.855 10.775 25.891 1.00 93.38 80 TYR A CA 1
ATOM 669 C C . TYR A 1 80 ? -24.273 11.119 26.367 1.00 93.38 80 TYR A C 1
ATOM 671 O O . TYR A 1 80 ? -25.203 11.200 25.567 1.00 93.38 80 TYR A O 1
ATOM 679 N N . THR A 1 81 ? -24.448 11.387 27.665 1.00 94.00 81 THR A N 1
ATOM 680 C CA . THR A 1 81 ? -25.762 11.738 28.230 1.00 94.00 81 THR A CA 1
ATOM 681 C C . THR A 1 81 ? -26.240 13.109 27.748 1.00 94.00 81 THR A C 1
ATOM 683 O O . THR A 1 81 ? -27.436 13.288 27.528 1.00 94.00 81 THR A O 1
ATOM 686 N N . ALA A 1 82 ? -25.328 14.066 27.547 1.00 93.44 82 ALA A N 1
ATOM 687 C CA . ALA A 1 82 ? -25.656 15.367 26.967 1.00 93.44 82 ALA A CA 1
ATOM 688 C C . ALA A 1 82 ? -26.173 15.233 25.524 1.00 93.44 82 ALA A C 1
ATOM 690 O O . ALA A 1 82 ? -27.144 15.888 25.154 1.00 93.44 82 ALA A O 1
ATOM 691 N N . LEU A 1 83 ? -25.571 14.339 24.735 1.00 92.00 83 LEU A N 1
ATOM 692 C CA . LEU A 1 83 ? -25.969 14.044 23.355 1.00 92.00 83 LEU A CA 1
ATOM 693 C C . LEU A 1 83 ? -27.354 13.394 23.238 1.00 92.00 83 LEU A C 1
ATOM 695 O O . LEU A 1 83 ? -28.030 13.572 22.228 1.00 92.00 83 LEU A O 1
ATOM 699 N N . LEU A 1 84 ? -27.774 12.645 24.259 1.00 92.56 84 LEU A N 1
ATOM 700 C CA . LEU A 1 84 ? -29.073 11.969 24.299 1.00 92.56 84 LEU A CA 1
ATOM 701 C C . LEU A 1 84 ? -30.221 12.853 24.802 1.00 92.56 84 LEU A C 1
ATOM 703 O O . LEU A 1 84 ? -31.365 12.393 24.837 1.00 92.56 84 LEU A O 1
ATOM 707 N N . GLN A 1 85 ? -29.951 14.095 25.212 1.00 91.62 85 GLN A N 1
ATOM 708 C CA . GLN A 1 85 ? -31.022 14.973 25.665 1.00 91.62 85 GLN A CA 1
ATOM 709 C C . GLN A 1 85 ? -31.915 15.405 24.492 1.00 91.62 85 GLN A C 1
ATOM 711 O O . GLN A 1 85 ? -31.412 15.695 23.402 1.00 91.62 85 GLN A O 1
ATOM 716 N N . PRO A 1 86 ? -33.246 15.437 24.690 1.00 81.75 86 PRO A N 1
ATOM 717 C CA . PRO A 1 86 ? -34.163 15.936 23.677 1.00 81.75 86 PRO A CA 1
ATOM 718 C C . PRO A 1 86 ? -33.841 17.399 23.353 1.00 81.75 86 PRO A C 1
ATOM 720 O O . PRO A 1 86 ? -33.467 18.169 24.238 1.00 81.75 86 PRO A O 1
ATOM 723 N N . LYS A 1 87 ? -33.974 17.752 22.073 1.00 66.81 87 LYS A N 1
ATOM 724 C CA . LYS A 1 87 ? -33.811 19.130 21.598 1.00 66.81 87 LYS A CA 1
ATOM 725 C C . LYS A 1 87 ? -34.952 20.030 22.045 1.00 66.81 87 LYS A C 1
ATOM 727 O O . LYS A 1 87 ? -36.108 19.552 22.024 1.00 66.81 87 LYS A O 1
#

Secondary structure (DSSP, 8-state):
-HHHHHHHHHHHHHHHHHHHHHHHHHHHHHHHHTHHHHHHHHHHHHHHHHHHHHHHHHHHHHT-HHHHHHHHHHH-HHHHHHHTS--

pLDDT: mean 85.5, std 11.53, range [53.53, 96.44]

Sequence (87 aa):
MKSLLKKRIHWRVHQVDQLKAVVEKEKASQVKQHEKEIQQAIEREILSRYYFETGLVRHQLKNDPELAEAISLLKNQQEYTALLQPK